Protein AF-A0AA38IJM0-F1 (afdb_monomer)

Secondary structure (DSSP, 8-state):
-HHHHH-S---B-GGGHHHHHHH------HHHHHHHHHHTTT--B----GGGHHHHHSSSSPPBP-GGG--S-EEEEEETT-SSS-HHHHHHHHHHS-TTTEEEEEEE--TT--TTHHHHBTTHIIIIIHHHHHHHHTS-------

pLDDT: mean 89.1, std 11.69, range [40.25, 97.88]

Structure (mmCIF, N/CA/C/O backbone):
data_AF-A0AA38IJM0-F1
#
_entry.id   AF-A0AA38IJM0-F1
#
loop_
_atom_site.group_PDB
_atom_site.id
_atom_site.type_symbol
_atom_site.label_atom_id
_atom_site.label_alt_id
_atom_site.label_comp_id
_atom_site.label_asym_id
_atom_site.label_entity_id
_atom_site.label_seq_id
_atom_site.pdbx_PDB_ins_code
_atom_site.Cartn_x
_atom_site.Cartn_y
_atom_site.Cartn_z
_atom_site.occupancy
_atom_site.B_iso_or_equiv
_atom_site.auth_seq_id
_atom_site.auth_comp_id
_atom_site.auth_asym_id
_atom_site.auth_atom_id
_atom_site.pdbx_PDB_model_num
ATOM 1 N N . MET A 1 1 ? 14.751 -4.304 12.301 1.00 50.38 1 MET A N 1
ATOM 2 C CA . MET A 1 1 ? 13.701 -4.455 11.268 1.00 50.38 1 MET A CA 1
ATOM 3 C C . MET A 1 1 ? 12.297 -4.389 11.863 1.00 50.38 1 MET A C 1
ATOM 5 O O . MET A 1 1 ? 11.504 -3.620 11.365 1.00 50.38 1 MET A O 1
ATOM 9 N N . ILE A 1 2 ? 11.982 -5.101 12.950 1.00 57.97 2 ILE A N 1
ATOM 10 C CA . ILE A 1 2 ? 10.617 -5.133 13.521 1.00 57.97 2 ILE A CA 1
ATOM 11 C C . ILE A 1 2 ? 10.105 -3.771 14.033 1.00 57.97 2 ILE A C 1
ATOM 13 O O . ILE A 1 2 ? 8.980 -3.403 13.713 1.00 57.97 2 ILE A O 1
ATOM 17 N N . ASN A 1 3 ? 10.935 -2.967 14.711 1.00 62.47 3 ASN A N 1
ATOM 18 C CA . ASN A 1 3 ? 10.552 -1.595 15.099 1.00 62.47 3 ASN A CA 1
ATOM 19 C C . ASN A 1 3 ? 10.224 -0.686 13.904 1.00 62.47 3 ASN A C 1
ATOM 21 O O . ASN A 1 3 ? 9.516 0.296 14.080 1.00 62.47 3 ASN A O 1
ATOM 25 N N . MET A 1 4 ? 10.711 -1.009 12.698 1.00 61.56 4 MET A N 1
ATOM 26 C CA . MET A 1 4 ? 10.361 -0.271 11.479 1.00 61.56 4 MET A CA 1
ATOM 27 C C . MET A 1 4 ? 8.873 -0.412 11.141 1.00 61.56 4 MET A C 1
ATOM 29 O O . MET A 1 4 ? 8.306 0.487 10.544 1.00 61.56 4 MET A O 1
ATOM 33 N N . PHE A 1 5 ? 8.252 -1.529 11.530 1.00 64.50 5 PHE A N 1
ATOM 34 C CA . PHE A 1 5 ? 6.855 -1.848 11.231 1.00 64.50 5 PHE A CA 1
ATOM 35 C C . PHE A 1 5 ? 5.934 -1.678 12.452 1.00 64.50 5 PHE A C 1
ATOM 37 O O . PHE A 1 5 ? 4.754 -1.388 12.307 1.00 64.50 5 PHE A O 1
ATOM 44 N N . LEU A 1 6 ? 6.445 -1.866 13.672 1.00 67.38 6 LEU A N 1
ATOM 45 C CA . LEU A 1 6 ? 5.664 -1.634 14.895 1.00 67.38 6 LEU A CA 1
ATOM 46 C C . LEU A 1 6 ? 5.652 -0.161 15.324 1.00 67.38 6 LEU A C 1
ATOM 48 O O . LEU A 1 6 ? 4.721 0.264 16.000 1.00 67.38 6 LEU A O 1
ATOM 52 N N . GLY A 1 7 ? 6.681 0.608 14.954 1.00 69.56 7 GLY A N 1
ATOM 53 C CA . GLY A 1 7 ? 6.905 1.953 15.474 1.00 69.56 7 GLY A CA 1
ATOM 54 C C . GLY A 1 7 ? 7.023 2.003 17.008 1.00 69.56 7 GLY A C 1
ATOM 55 O O . GLY A 1 7 ? 7.219 0.977 17.662 1.00 69.56 7 GLY A O 1
ATOM 56 N N . PRO A 1 8 ? 6.947 3.204 17.607 1.00 69.12 8 PRO A N 1
ATOM 57 C CA . PRO A 1 8 ? 7.110 3.401 19.050 1.00 69.12 8 PRO A CA 1
ATOM 58 C C . PRO A 1 8 ? 5.852 3.051 19.857 1.00 69.12 8 PRO A C 1
ATOM 60 O O . PRO A 1 8 ? 5.921 2.903 21.075 1.00 69.12 8 PRO A O 1
ATOM 63 N N . PHE A 1 9 ? 4.703 2.934 19.190 1.00 71.88 9 PHE A N 1
ATOM 64 C CA . PHE A 1 9 ? 3.412 2.636 19.794 1.00 71.88 9 PHE A CA 1
ATOM 65 C C . PHE A 1 9 ? 2.681 1.617 18.928 1.00 71.88 9 PHE A C 1
ATOM 67 O O . PHE A 1 9 ? 2.651 1.761 17.710 1.00 71.88 9 PHE A O 1
ATOM 74 N N . THR A 1 10 ? 2.058 0.636 19.574 1.00 77.31 10 THR A N 1
ATOM 75 C CA . THR A 1 10 ? 1.201 -0.357 18.927 1.00 77.31 10 THR A CA 1
ATOM 76 C C . THR A 1 10 ? -0.015 -0.632 19.803 1.00 77.31 10 THR A C 1
ATOM 78 O O . THR A 1 10 ? 0.015 -0.445 21.024 1.00 77.31 10 THR A O 1
ATOM 81 N N . GLN A 1 11 ? -1.100 -1.070 19.177 1.00 86.44 11 GLN A N 1
ATOM 82 C CA . GLN A 1 11 ? -2.310 -1.542 19.835 1.00 86.44 11 GLN A CA 1
ATOM 83 C C . GLN A 1 11 ? -2.354 -3.065 19.972 1.00 86.44 11 GLN A C 1
ATOM 85 O O . GLN A 1 11 ? -3.405 -3.607 20.318 1.00 86.44 11 GLN A O 1
ATOM 90 N N . ILE A 1 12 ? -1.249 -3.760 19.708 1.00 87.75 12 ILE A N 1
ATOM 91 C CA . ILE A 1 12 ? -1.145 -5.207 19.886 1.00 87.75 12 ILE A CA 1
ATOM 92 C C . ILE A 1 12 ? -1.192 -5.544 21.378 1.00 87.75 12 ILE A C 1
ATOM 94 O O . ILE A 1 12 ? -0.506 -4.941 22.204 1.00 87.75 12 ILE A O 1
ATOM 98 N N . ALA A 1 13 ? -2.026 -6.521 21.733 1.00 88.44 13 ALA A N 1
ATOM 99 C CA . ALA A 1 13 ? -2.117 -7.004 23.102 1.00 88.44 13 ALA A CA 1
ATOM 100 C C . ALA A 1 13 ? -0.800 -7.706 23.510 1.00 88.44 13 ALA A C 1
ATOM 102 O O . ALA A 1 13 ? -0.300 -8.516 22.724 1.00 88.44 13 ALA A O 1
ATOM 103 N N . PRO A 1 14 ? -0.240 -7.452 24.712 1.00 87.81 14 PRO A N 1
ATOM 104 C CA . PRO A 1 14 ? 1.015 -8.075 25.149 1.00 87.81 14 PRO A CA 1
ATOM 105 C C . PRO A 1 14 ? 1.008 -9.604 25.053 1.00 87.81 14 PRO A C 1
ATOM 107 O O . PRO A 1 14 ? 2.014 -10.217 24.709 1.00 87.81 14 PRO A O 1
ATOM 110 N N . GLU A 1 15 ? -0.150 -10.219 25.275 1.00 89.25 15 GLU A N 1
ATOM 111 C CA . GLU A 1 15 ? -0.359 -11.666 25.234 1.00 89.25 15 GLU A CA 1
ATOM 112 C C . GLU A 1 15 ? -0.270 -12.232 23.804 1.00 89.25 15 GLU A C 1
ATOM 114 O O . GLU A 1 15 ? -0.001 -13.414 23.614 1.00 89.25 15 GLU A O 1
ATOM 119 N N . THR A 1 16 ? -0.470 -11.391 22.784 1.00 87.62 16 THR A N 1
ATOM 120 C CA . THR A 1 16 ? -0.357 -11.762 21.361 1.00 87.62 16 THR A CA 1
ATOM 121 C C . THR A 1 16 ? 1.094 -11.739 20.876 1.00 87.62 16 THR A C 1
ATOM 123 O O . THR A 1 16 ? 1.425 -12.408 19.898 1.00 87.62 16 THR A O 1
ATOM 126 N N . ILE A 1 17 ? 1.982 -11.015 21.568 1.00 86.62 17 ILE A N 1
ATOM 127 C CA . ILE A 1 17 ? 3.379 -10.834 21.156 1.00 86.62 17 ILE A CA 1
ATOM 128 C C . ILE A 1 17 ? 4.118 -12.178 21.001 1.00 86.62 17 ILE A C 1
ATOM 130 O O . ILE A 1 17 ? 4.704 -12.390 19.938 1.00 86.62 17 ILE A O 1
ATOM 134 N N . PRO A 1 18 ? 4.074 -13.128 21.961 1.00 89.19 18 PRO A N 1
ATOM 135 C CA . PRO A 1 18 ? 4.782 -14.402 21.811 1.00 89.19 18 PRO A CA 1
ATOM 136 C C . PRO A 1 18 ? 4.308 -15.213 20.600 1.00 89.19 18 PRO A C 1
ATOM 138 O O . PRO A 1 18 ? 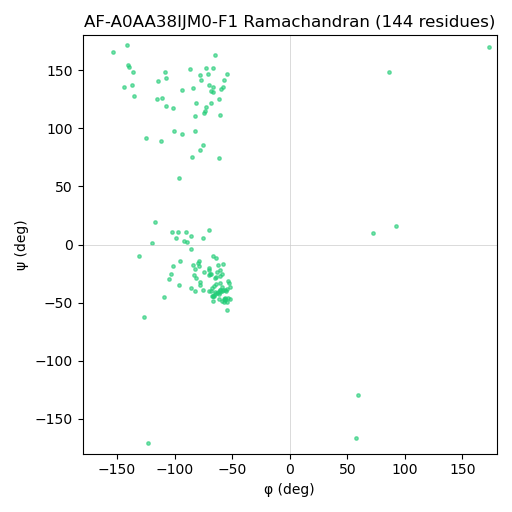5.118 -15.800 19.886 1.00 89.19 18 PRO A O 1
ATOM 141 N N . VAL A 1 19 ? 2.998 -15.207 20.333 1.00 89.69 19 VAL A N 1
ATOM 142 C CA . VAL A 1 19 ? 2.410 -15.902 19.180 1.00 89.69 19 VAL A CA 1
ATOM 143 C C . VAL A 1 19 ? 2.868 -15.254 17.876 1.00 89.69 19 VAL A C 1
ATOM 145 O O . VAL A 1 19 ? 3.280 -15.959 16.958 1.00 89.69 19 VAL A O 1
ATOM 148 N N . LEU A 1 20 ? 2.866 -13.919 17.810 1.00 85.69 20 LEU A N 1
ATOM 149 C CA . LEU A 1 20 ? 3.325 -13.163 16.646 1.00 85.69 20 LEU A CA 1
ATOM 150 C C . LEU A 1 20 ? 4.771 -13.519 16.280 1.00 85.69 20 LEU A C 1
ATOM 152 O O . LEU A 1 20 ? 5.056 -13.808 15.123 1.00 85.69 20 LEU A O 1
ATOM 156 N N . PHE A 1 21 ? 5.668 -13.553 17.268 1.00 84.12 21 PHE A N 1
ATOM 157 C CA . PHE A 1 21 ? 7.082 -13.884 17.064 1.00 84.12 21 PHE A CA 1
ATOM 158 C C . PHE A 1 21 ? 7.333 -15.352 16.720 1.00 84.12 21 PHE A C 1
ATOM 160 O O . PHE A 1 21 ? 8.319 -15.662 16.060 1.00 84.12 21 PHE A O 1
ATOM 167 N N . ASN A 1 22 ? 6.446 -16.253 17.138 1.00 89.25 22 ASN A N 1
ATOM 168 C CA . ASN A 1 22 ? 6.524 -17.654 16.740 1.00 89.25 22 ASN A CA 1
ATOM 169 C C . ASN A 1 22 ? 6.075 -17.878 15.283 1.00 89.25 22 ASN A C 1
ATOM 171 O O . ASN A 1 22 ? 6.433 -18.880 14.675 1.00 89.25 22 ASN A O 1
ATOM 175 N N . GLN A 1 23 ? 5.256 -16.978 14.730 1.00 87.44 23 GLN A N 1
ATOM 176 C CA . GLN A 1 23 ? 4.709 -17.098 13.373 1.00 87.44 23 GLN A CA 1
ATOM 177 C C . GLN A 1 23 ? 5.418 -16.194 12.354 1.00 87.44 23 GLN A C 1
ATOM 179 O O . GLN A 1 23 ? 5.403 -16.489 11.159 1.00 87.44 23 GLN A O 1
ATOM 184 N N . LEU A 1 24 ? 6.031 -15.093 12.799 1.00 84.62 24 LEU A N 1
ATOM 185 C CA . LEU A 1 24 ? 6.702 -14.124 11.940 1.00 84.62 24 LEU A CA 1
ATOM 186 C C . LEU A 1 24 ? 8.220 -14.085 12.178 1.00 84.62 24 LEU A C 1
ATOM 188 O O . LEU A 1 24 ? 8.666 -14.056 13.323 1.00 84.62 24 LEU A O 1
ATOM 192 N N . PRO A 1 25 ? 9.021 -13.957 11.105 1.00 85.56 25 PRO A N 1
ATOM 193 C CA . PRO A 1 25 ? 8.596 -13.899 9.705 1.00 85.56 25 PRO A CA 1
ATOM 194 C C . PRO A 1 25 ? 8.239 -15.288 9.148 1.00 85.56 25 PRO A C 1
ATOM 196 O O . PRO A 1 25 ? 8.933 -16.259 9.422 1.00 85.56 25 PRO A O 1
ATOM 199 N N . GLY A 1 26 ? 7.247 -15.362 8.252 1.00 87.75 26 GLY A N 1
ATOM 200 C CA . GLY A 1 26 ? 6.916 -16.585 7.496 1.00 87.75 26 GLY A CA 1
ATOM 201 C C . GLY A 1 26 ? 7.950 -16.989 6.427 1.00 87.75 26 GLY A C 1
ATOM 202 O O . GLY A 1 26 ? 7.668 -1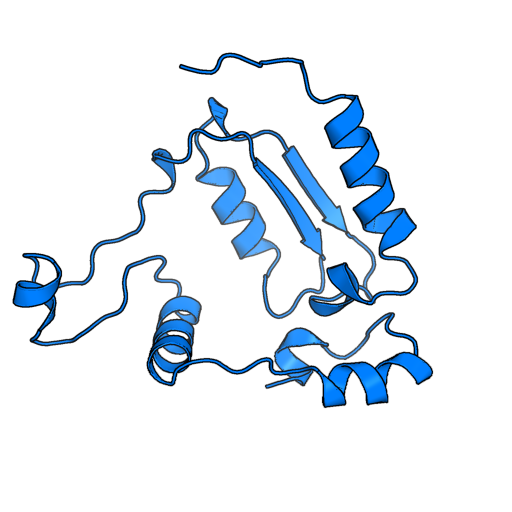7.831 5.582 1.00 87.75 26 GLY A O 1
ATOM 203 N N . GLY A 1 27 ? 9.139 -16.373 6.444 1.00 89.94 27 GLY A N 1
ATOM 204 C CA . GLY A 1 27 ? 10.199 -16.535 5.446 1.00 89.94 27 GLY A CA 1
ATOM 205 C C . GLY A 1 27 ? 10.067 -15.602 4.234 1.00 89.94 27 GLY A C 1
ATOM 206 O O . GLY A 1 27 ? 8.979 -15.214 3.821 1.00 89.94 27 GLY A O 1
ATOM 207 N N . THR A 1 28 ? 11.206 -15.213 3.656 1.00 92.94 28 THR A N 1
ATOM 208 C CA . THR A 1 28 ? 11.290 -14.496 2.372 1.00 92.94 28 THR A CA 1
ATOM 209 C C . THR A 1 28 ? 12.641 -14.774 1.706 1.00 92.94 28 THR A C 1
ATOM 211 O O . THR A 1 28 ? 13.559 -15.286 2.348 1.00 92.94 28 THR A O 1
ATOM 214 N N . SER A 1 29 ? 12.788 -14.456 0.419 1.00 95.94 29 SER A N 1
ATOM 215 C CA . SER A 1 29 ? 14.050 -14.644 -0.307 1.00 95.94 29 SER A CA 1
ATOM 216 C C . SER A 1 29 ? 14.983 -13.439 -0.161 1.00 95.94 29 SER A C 1
ATOM 218 O O . SER A 1 29 ? 14.532 -12.295 -0.084 1.00 95.94 29 SER A O 1
ATOM 220 N N . LEU A 1 30 ? 16.301 -13.674 -0.224 1.00 94.75 30 LEU A N 1
ATOM 221 C CA . LEU A 1 30 ? 17.300 -12.594 -0.244 1.00 94.75 30 LEU A CA 1
ATOM 222 C C . LEU A 1 30 ? 17.035 -11.589 -1.367 1.00 94.75 30 LEU A C 1
ATOM 224 O O . LEU A 1 30 ? 17.135 -10.389 -1.155 1.00 94.75 30 LEU A O 1
ATOM 228 N N . LYS A 1 31 ? 16.604 -12.075 -2.535 1.00 94.88 31 LYS A N 1
ATOM 229 C CA . LYS A 1 31 ? 16.228 -11.224 -3.665 1.00 94.88 31 LYS A CA 1
ATOM 230 C C . LYS A 1 31 ? 15.113 -10.233 -3.309 1.00 94.88 31 LYS A C 1
ATOM 232 O O . LYS A 1 31 ? 15.169 -9.086 -3.736 1.00 94.88 31 LYS A O 1
ATOM 237 N N . THR A 1 32 ? 14.123 -10.654 -2.521 1.00 94.75 32 THR A N 1
ATOM 238 C CA . THR A 1 32 ? 13.031 -9.774 -2.068 1.00 94.75 32 THR A CA 1
ATOM 239 C C . THR A 1 32 ? 13.543 -8.712 -1.100 1.00 94.75 32 THR A C 1
ATOM 241 O O . THR A 1 32 ? 13.156 -7.553 -1.203 1.00 94.75 32 THR A O 1
ATOM 244 N N . LEU A 1 33 ? 14.456 -9.080 -0.196 1.00 92.31 33 LEU A N 1
ATOM 245 C CA . LEU A 1 33 ? 15.084 -8.123 0.720 1.00 92.31 33 LEU A CA 1
ATOM 246 C C . LEU A 1 33 ? 15.946 -7.100 -0.032 1.00 92.31 33 LEU A C 1
ATOM 248 O O . LEU A 1 33 ? 15.868 -5.906 0.253 1.00 92.31 33 LEU A O 1
ATOM 252 N N . THR A 1 34 ? 16.719 -7.547 -1.026 1.00 93.12 34 THR A N 1
ATOM 253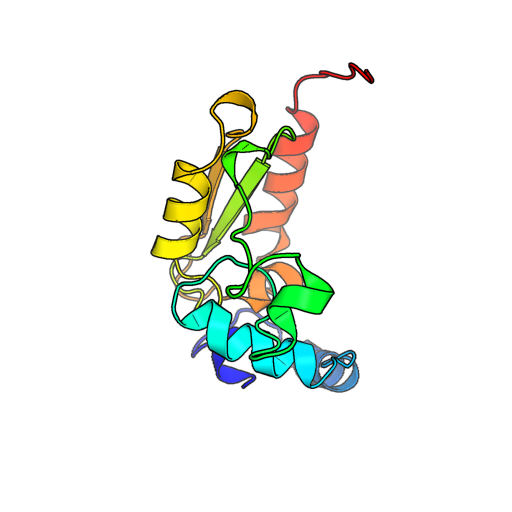 C CA . THR A 1 34 ? 17.489 -6.656 -1.903 1.00 93.12 34 THR A CA 1
ATOM 254 C C . THR A 1 34 ? 16.561 -5.721 -2.669 1.00 93.12 34 THR A C 1
ATOM 256 O O . THR A 1 34 ? 16.773 -4.512 -2.647 1.00 93.12 34 THR A O 1
ATOM 259 N N . TYR A 1 35 ? 15.490 -6.251 -3.265 1.00 94.62 35 TYR A N 1
ATOM 260 C CA . TYR A 1 35 ? 14.488 -5.448 -3.962 1.00 94.62 35 TYR A CA 1
ATOM 261 C C . TYR A 1 35 ? 13.884 -4.365 -3.063 1.00 94.62 35 TYR A C 1
ATOM 263 O O . TYR A 1 35 ? 13.794 -3.209 -3.465 1.00 94.62 35 TYR A O 1
ATOM 271 N N . LEU A 1 36 ? 13.510 -4.714 -1.828 1.00 90.69 36 LEU A N 1
ATOM 272 C CA . LEU A 1 36 ? 12.907 -3.762 -0.900 1.00 90.69 36 LEU A CA 1
ATOM 273 C C . LEU A 1 36 ? 13.836 -2.569 -0.629 1.00 90.69 36 LEU A C 1
ATOM 275 O O . LEU A 1 36 ? 13.359 -1.441 -0.566 1.00 90.69 36 LEU A O 1
ATOM 279 N N . SER A 1 37 ? 15.154 -2.795 -0.550 1.00 88.56 37 SER A N 1
ATOM 280 C CA . SER A 1 37 ? 16.148 -1.721 -0.382 1.00 88.56 37 SER A CA 1
ATOM 281 C C . SER A 1 37 ? 16.202 -0.740 -1.564 1.00 88.56 37 SER A C 1
ATOM 283 O O . SER A 1 37 ? 16.535 0.431 -1.384 1.00 88.56 37 SER A O 1
ATOM 285 N N . GLU A 1 38 ? 15.845 -1.198 -2.767 1.00 88.12 38 GLU A N 1
ATOM 286 C CA . GLU A 1 38 ? 15.722 -0.355 -3.957 1.00 88.12 38 GLU A CA 1
ATOM 287 C C . GLU A 1 38 ? 14.366 0.352 -4.001 1.00 88.12 38 GLU A C 1
ATOM 289 O O . GLU A 1 38 ? 14.297 1.530 -4.354 1.00 88.12 38 GLU A O 1
ATOM 294 N N . ALA A 1 39 ? 13.299 -0.353 -3.614 1.00 87.75 39 ALA A N 1
ATOM 295 C CA . ALA A 1 39 ? 11.935 0.163 -3.610 1.00 87.75 39 ALA A CA 1
ATOM 296 C C . ALA A 1 39 ? 11.777 1.351 -2.649 1.00 87.75 39 ALA A C 1
ATOM 298 O O . ALA A 1 39 ? 11.194 2.365 -3.029 1.00 87.75 39 ALA A O 1
ATOM 299 N N . VAL A 1 40 ? 12.385 1.294 -1.454 1.00 86.00 40 VAL A N 1
ATOM 300 C CA . VAL A 1 40 ? 12.357 2.409 -0.480 1.00 86.00 40 VAL A CA 1
ATOM 301 C C . VAL A 1 40 ? 13.059 3.680 -0.974 1.00 86.00 40 VAL A C 1
ATOM 303 O O . VAL A 1 40 ? 12.914 4.735 -0.367 1.00 86.00 40 VAL A O 1
ATOM 306 N N . ARG A 1 41 ? 13.811 3.613 -2.082 1.00 85.25 41 ARG A N 1
ATOM 307 C CA . ARG A 1 41 ? 14.415 4.786 -2.735 1.00 85.25 41 ARG A CA 1
ATOM 308 C C . ARG A 1 41 ? 13.466 5.478 -3.723 1.00 85.25 41 ARG A C 1
ATOM 310 O O . ARG A 1 41 ? 13.904 6.375 -4.434 1.00 85.25 41 ARG A O 1
ATOM 317 N N . GLY A 1 42 ? 12.198 5.063 -3.780 1.00 79.25 42 GLY A N 1
ATOM 318 C CA . GLY A 1 42 ? 11.165 5.668 -4.627 1.00 79.25 42 GLY A CA 1
ATOM 319 C C . GLY A 1 42 ? 11.007 5.022 -6.004 1.00 79.25 42 GLY A C 1
ATOM 320 O O . GLY A 1 42 ? 10.394 5.609 -6.886 1.00 79.25 42 GLY A O 1
ATOM 321 N N . ASN A 1 43 ? 11.550 3.820 -6.212 1.00 81.94 43 ASN A N 1
ATOM 322 C CA . ASN A 1 43 ? 11.484 3.139 -7.503 1.00 81.94 43 ASN A CA 1
ATOM 323 C C . ASN A 1 43 ? 10.392 2.061 -7.506 1.00 81.94 43 ASN A C 1
ATOM 325 O O . ASN A 1 43 ? 10.640 0.928 -7.088 1.00 81.94 43 ASN A O 1
ATOM 329 N N . PHE A 1 44 ? 9.203 2.370 -8.031 1.00 91.19 44 PHE A N 1
ATOM 330 C CA . PHE A 1 44 ? 8.157 1.365 -8.257 1.00 91.19 44 PHE A CA 1
ATOM 331 C C . PHE A 1 44 ? 8.359 0.647 -9.603 1.00 91.19 44 PHE A C 1
ATOM 333 O O . PHE A 1 44 ? 7.685 0.896 -10.604 1.00 91.19 44 PHE A O 1
ATOM 340 N N . ARG A 1 45 ? 9.345 -0.254 -9.639 1.00 94.56 45 ARG A N 1
ATOM 341 C CA . ARG A 1 45 ? 9.807 -0.944 -10.856 1.00 94.56 45 ARG A CA 1
ATOM 342 C C . ARG A 1 45 ? 10.159 -2.402 -10.591 1.00 94.56 45 ARG A C 1
ATOM 344 O O . ARG A 1 45 ? 10.197 -2.837 -9.448 1.00 94.56 45 ARG A O 1
ATOM 351 N N . LYS A 1 46 ? 10.421 -3.188 -11.636 1.00 95.44 46 LYS A N 1
ATOM 352 C CA . LYS A 1 46 ? 10.878 -4.580 -11.466 1.00 95.44 46 LYS A CA 1
ATOM 353 C C . LYS A 1 46 ? 12.265 -4.645 -10.803 1.00 95.44 46 LYS A C 1
ATOM 355 O O . LYS A 1 46 ? 13.002 -3.669 -10.788 1.00 95.44 46 LYS A O 1
ATOM 360 N N . PHE A 1 47 ? 12.633 -5.816 -10.284 1.00 95.75 47 PHE A N 1
ATOM 361 C CA . PHE A 1 47 ? 13.949 -6.041 -9.671 1.00 95.75 47 PHE A CA 1
ATOM 362 C C . PHE A 1 47 ? 15.098 -5.760 -10.647 1.00 95.75 47 PHE A C 1
ATOM 364 O O . PHE A 1 47 ? 15.044 -6.225 -11.791 1.00 95.75 47 PHE A O 1
ATOM 371 N N . ASP A 1 48 ? 16.138 -5.066 -10.192 1.00 94.88 48 ASP A N 1
ATOM 372 C CA . ASP A 1 48 ? 17.333 -4.804 -10.989 1.00 94.88 48 ASP A CA 1
ATOM 373 C C . ASP A 1 48 ? 18.296 -6.006 -10.944 1.00 94.88 48 ASP A C 1
ATOM 375 O O . ASP A 1 48 ? 18.897 -6.326 -9.921 1.00 94.88 48 ASP A O 1
ATOM 379 N N . TYR A 1 49 ? 18.449 -6.707 -12.069 1.00 95.62 49 TYR A N 1
ATOM 380 C CA . TYR A 1 49 ? 19.423 -7.792 -12.218 1.00 95.62 49 TYR A CA 1
ATOM 381 C C . TYR A 1 49 ? 20.787 -7.304 -12.741 1.00 95.62 49 TYR A C 1
ATOM 383 O O . TYR A 1 49 ? 21.620 -8.123 -13.153 1.00 95.62 49 TYR A O 1
ATOM 391 N N . GLY A 1 50 ? 21.016 -5.990 -12.793 1.00 94.12 50 GLY A N 1
ATOM 392 C CA . GLY A 1 50 ? 22.213 -5.387 -13.366 1.00 94.12 50 GLY A CA 1
ATOM 393 C C . GLY A 1 50 ? 22.380 -5.757 -14.840 1.00 94.12 50 GLY A C 1
ATOM 394 O O . GLY A 1 50 ? 21.443 -5.681 -15.633 1.00 94.12 50 GLY A O 1
ATOM 395 N N . GLY A 1 51 ? 23.567 -6.235 -15.223 1.00 95.44 51 GLY A N 1
ATOM 396 C CA . GLY A 1 51 ? 23.870 -6.602 -16.615 1.00 95.44 51 GLY A CA 1
ATOM 397 C C . GLY A 1 51 ? 22.945 -7.672 -17.218 1.00 95.44 51 GLY A C 1
ATOM 398 O O . GLY A 1 51 ? 22.869 -7.802 -18.437 1.00 95.44 51 GLY A O 1
ATOM 399 N N . ARG A 1 52 ? 22.197 -8.417 -16.391 1.00 96.75 52 ARG A N 1
ATOM 400 C CA . ARG A 1 52 ? 21.223 -9.410 -16.868 1.00 96.75 52 ARG A CA 1
ATOM 401 C C . ARG A 1 52 ? 19.847 -8.821 -17.186 1.00 96.75 52 ARG A C 1
ATOM 403 O O . ARG A 1 52 ? 19.008 -9.562 -17.691 1.00 96.75 52 ARG A O 1
ATOM 410 N N . ASN A 1 53 ? 19.602 -7.529 -16.956 1.00 97.88 53 ASN A N 1
ATOM 411 C CA . ASN A 1 53 ? 18.320 -6.891 -17.282 1.00 97.88 53 ASN A CA 1
ATOM 412 C C . ASN A 1 53 ? 17.940 -7.074 -18.753 1.00 97.88 53 ASN A C 1
ATOM 414 O O . ASN A 1 53 ? 16.792 -7.402 -19.041 1.00 97.88 53 ASN A O 1
ATOM 418 N N . LEU A 1 54 ? 18.909 -6.970 -19.671 1.00 97.56 54 LEU A N 1
ATOM 419 C CA . LEU A 1 54 ? 18.648 -7.145 -21.100 1.00 97.56 54 LEU A CA 1
ATOM 420 C C . LEU A 1 54 ? 18.106 -8.547 -21.405 1.00 97.56 54 LEU A C 1
ATOM 422 O O . LEU A 1 54 ? 17.150 -8.690 -22.157 1.00 97.56 54 LEU A O 1
ATOM 426 N N . PHE A 1 55 ? 18.665 -9.573 -20.763 1.00 97.69 55 PHE A N 1
ATOM 427 C CA . PHE A 1 55 ? 18.190 -10.949 -20.895 1.00 97.69 55 PHE A CA 1
ATOM 428 C C . PHE A 1 55 ? 16.823 -11.161 -20.225 1.00 97.69 55 PHE A C 1
ATOM 430 O O . PHE A 1 55 ? 15.973 -11.859 -20.766 1.00 97.69 55 PHE A O 1
ATOM 437 N N . MET A 1 56 ? 16.596 -10.560 -19.053 1.00 97.25 56 MET A N 1
ATOM 438 C CA . MET A 1 56 ? 15.367 -10.760 -18.273 1.00 97.25 56 MET A CA 1
ATOM 439 C C . MET A 1 56 ? 14.168 -9.963 -18.802 1.00 97.25 56 MET A C 1
ATOM 441 O O . MET A 1 56 ? 13.027 -10.397 -18.642 1.00 97.25 56 MET A O 1
ATOM 445 N N . TYR A 1 57 ? 14.409 -8.785 -19.379 1.00 97.25 57 TYR A N 1
ATOM 446 C CA . TYR A 1 57 ? 13.376 -7.795 -19.695 1.00 97.25 57 TYR A CA 1
ATOM 447 C C . TYR A 1 57 ? 13.445 -7.249 -21.123 1.00 97.25 57 T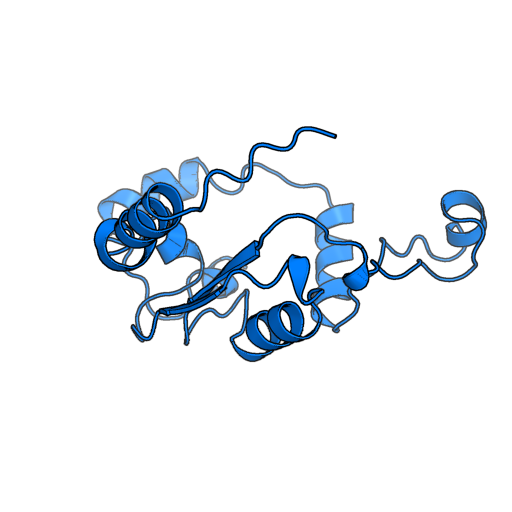YR A C 1
ATOM 449 O O . TYR A 1 57 ? 12.536 -6.524 -21.519 1.00 97.25 57 TYR A O 1
ATOM 457 N N . GLY A 1 58 ? 14.508 -7.533 -21.881 1.00 97.19 58 GLY A N 1
ATOM 458 C CA . GLY A 1 58 ? 14.747 -6.902 -23.183 1.00 97.19 58 GLY A CA 1
ATOM 459 C C . GLY A 1 58 ? 15.175 -5.432 -23.093 1.00 97.19 58 GLY A C 1
ATOM 460 O O . GLY A 1 58 ? 15.228 -4.756 -24.114 1.00 97.19 58 GLY A O 1
ATOM 461 N N . ASN A 1 59 ? 15.488 -4.929 -21.894 1.00 95.69 59 ASN A N 1
ATOM 462 C CA . ASN A 1 59 ? 15.936 -3.557 -21.652 1.00 95.69 59 ASN A CA 1
ATOM 463 C C . ASN A 1 59 ? 17.124 -3.554 -20.677 1.00 95.69 59 ASN A C 1
ATOM 465 O O . ASN A 1 59 ? 17.209 -4.417 -19.808 1.00 95.69 59 ASN A O 1
ATOM 469 N N . SER A 1 60 ? 18.047 -2.600 -20.808 1.00 96.38 60 SER A N 1
ATOM 470 C CA . SER A 1 60 ? 19.200 -2.452 -19.910 1.00 96.38 60 SER A CA 1
ATOM 471 C C . SER A 1 60 ? 18.803 -2.003 -18.500 1.00 96.38 60 SER A C 1
ATOM 473 O O . SER A 1 60 ? 19.500 -2.326 -17.537 1.00 96.38 60 SER A O 1
ATOM 475 N N . THR A 1 61 ? 17.667 -1.317 -18.359 1.00 95.00 61 THR A N 1
ATOM 476 C CA . THR A 1 61 ? 17.091 -0.914 -17.072 1.00 95.00 61 THR A CA 1
ATOM 477 C C . THR A 1 61 ? 15.830 -1.721 -16.746 1.00 95.00 61 THR A C 1
ATOM 479 O O . THR A 1 61 ? 15.100 -2.135 -17.655 1.00 95.00 61 THR A O 1
ATOM 482 N N . PRO A 1 62 ? 15.546 -1.978 -15.454 1.00 95.75 62 PRO A N 1
ATOM 483 C CA . PRO A 1 62 ? 14.318 -2.654 -15.070 1.00 95.75 62 PRO A CA 1
ATOM 484 C C . PRO A 1 62 ? 13.104 -1.760 -15.376 1.00 95.75 62 PRO A C 1
ATOM 486 O O . PRO A 1 62 ? 13.099 -0.588 -14.993 1.00 95.75 62 PRO A O 1
ATOM 489 N N . PRO A 1 63 ? 12.062 -2.285 -16.043 1.00 96.25 63 PRO A N 1
ATOM 490 C CA . PRO A 1 63 ? 10.894 -1.490 -16.400 1.00 96.25 63 PRO A CA 1
ATOM 491 C C . PRO A 1 63 ? 10.054 -1.133 -15.167 1.00 96.25 63 PRO A C 1
ATOM 493 O O . PRO A 1 63 ? 9.926 -1.934 -14.235 1.00 96.25 63 PRO A O 1
ATOM 496 N N . GLU A 1 64 ? 9.442 0.049 -15.198 1.00 95.38 64 GLU A N 1
ATOM 497 C CA . GLU A 1 64 ? 8.505 0.524 -14.177 1.00 95.38 64 GLU A CA 1
ATOM 498 C C . GLU A 1 64 ? 7.159 -0.205 -14.241 1.00 95.38 64 GLU A C 1
ATOM 500 O O . GLU A 1 64 ? 6.727 -0.686 -15.297 1.00 95.38 64 GLU A O 1
ATOM 505 N N . TYR A 1 65 ? 6.478 -0.295 -13.099 1.00 95.25 65 TYR A N 1
ATOM 506 C CA . TYR A 1 65 ? 5.105 -0.784 -13.058 1.00 95.25 65 TYR A CA 1
ATOM 507 C C . TYR A 1 65 ? 4.146 0.345 -13.431 1.00 95.25 65 TYR A C 1
ATOM 509 O O . TYR A 1 65 ? 4.086 1.380 -12.776 1.00 95.25 65 TYR A O 1
ATOM 517 N N . ASN A 1 66 ? 3.352 0.132 -14.478 1.00 94.81 66 ASN A N 1
ATOM 518 C CA . ASN A 1 66 ? 2.402 1.134 -14.942 1.00 94.81 66 ASN A CA 1
ATOM 519 C C . ASN A 1 66 ? 1.102 1.087 -14.117 1.00 94.81 66 ASN A C 1
ATOM 521 O O . ASN A 1 66 ? 0.205 0.294 -14.413 1.00 94.81 66 ASN A O 1
ATOM 525 N N . ILE A 1 67 ? 0.993 1.970 -13.120 1.00 95.12 67 ILE A N 1
ATOM 526 C CA . ILE A 1 67 ? -0.187 2.114 -12.246 1.00 95.12 67 ILE A CA 1
ATOM 527 C C . ILE A 1 67 ? -1.448 2.478 -13.043 1.00 95.12 67 ILE A C 1
ATOM 529 O O . ILE A 1 67 ? -2.548 2.070 -12.673 1.00 95.12 67 ILE A O 1
ATOM 533 N N . SER A 1 68 ? -1.311 3.143 -14.198 1.00 94.12 68 SER A N 1
ATOM 534 C CA . SER A 1 68 ? -2.459 3.483 -15.048 1.00 94.12 68 SER A CA 1
ATOM 535 C C . SER A 1 68 ? -3.157 2.262 -15.667 1.00 94.12 68 SER A C 1
ATOM 537 O O . SER A 1 68 ? -4.233 2.404 -16.239 1.00 94.12 68 SER A O 1
ATOM 539 N N . ARG A 1 69 ? -2.568 1.061 -15.566 1.00 95.88 69 ARG A N 1
ATOM 540 C CA . ARG A 1 69 ? -3.179 -0.206 -16.009 1.00 95.88 69 ARG A CA 1
ATOM 541 C C . ARG A 1 69 ? -4.010 -0.903 -14.928 1.00 95.88 69 ARG A C 1
ATOM 543 O O . ARG A 1 69 ? -4.491 -2.006 -15.163 1.00 95.88 69 ARG A O 1
ATOM 550 N N . ILE A 1 70 ? -4.146 -0.318 -13.738 1.00 95.88 70 ILE A N 1
ATOM 551 C CA . ILE A 1 70 ? -5.004 -0.877 -12.690 1.00 95.88 70 ILE A CA 1
ATOM 552 C C . ILE A 1 70 ? -6.463 -0.607 -13.064 1.00 95.88 70 ILE A C 1
ATOM 554 O O . ILE A 1 70 ? -6.905 0.538 -13.080 1.00 95.88 70 ILE A O 1
ATOM 558 N N . GLU A 1 71 ? -7.202 -1.671 -13.364 1.00 94.19 71 GLU A N 1
ATOM 559 C CA . GLU A 1 71 ? -8.612 -1.599 -13.779 1.00 94.19 71 GLU A CA 1
ATOM 560 C C . GLU A 1 71 ? -9.589 -1.943 -12.647 1.00 94.19 71 GLU A C 1
ATOM 562 O O . GLU A 1 71 ? -10.770 -1.607 -12.713 1.00 94.19 71 GLU A O 1
ATOM 567 N N . VAL A 1 72 ? -9.104 -2.608 -11.596 1.00 93.81 72 VAL A N 1
ATOM 568 C CA . VAL A 1 72 ? -9.929 -3.011 -10.454 1.00 93.81 72 VAL A CA 1
ATOM 569 C C . VAL A 1 72 ? -10.208 -1.817 -9.533 1.00 93.81 72 VAL A C 1
ATOM 571 O O . VAL A 1 72 ? -9.305 -1.012 -9.306 1.00 93.81 72 VAL A O 1
ATOM 574 N N . PRO A 1 73 ? -11.420 -1.686 -8.965 1.00 94.88 73 PRO A N 1
ATOM 575 C CA . PRO A 1 73 ? -11.704 -0.672 -7.953 1.00 94.88 73 PRO A CA 1
ATOM 576 C C . PRO A 1 73 ? -10.835 -0.868 -6.704 1.00 94.88 73 PRO A C 1
ATOM 578 O O . PRO A 1 73 ? -10.828 -1.940 -6.101 1.00 94.88 73 PRO A O 1
ATOM 581 N N . VAL A 1 74 ? -10.105 0.175 -6.313 1.00 96.50 74 VAL A N 1
ATOM 582 C CA . VAL A 1 74 ? -9.165 0.180 -5.189 1.00 96.50 74 VAL A CA 1
ATOM 583 C C . VAL A 1 74 ? -9.649 1.143 -4.113 1.00 96.50 74 VAL A C 1
ATOM 585 O O . VAL A 1 74 ? -9.846 2.337 -4.363 1.00 96.50 74 VAL A O 1
ATOM 588 N N . PHE A 1 75 ? -9.785 0.620 -2.896 1.00 97.19 75 PHE A N 1
ATOM 589 C CA . PHE A 1 75 ? -9.955 1.411 -1.685 1.00 97.19 75 PHE A CA 1
ATOM 590 C C . PHE A 1 75 ? -8.696 1.292 -0.821 1.00 97.19 75 PHE A C 1
ATOM 592 O O . PHE A 1 75 ? -8.275 0.181 -0.503 1.00 97.19 75 PHE A O 1
ATOM 599 N N . ILE A 1 76 ? -8.089 2.417 -0.442 1.00 97.56 76 ILE A N 1
ATOM 600 C CA . ILE A 1 76 ? -6.838 2.430 0.330 1.00 97.56 76 ILE A CA 1
ATOM 601 C C . ILE A 1 76 ? -7.119 2.854 1.768 1.00 97.56 76 ILE A C 1
ATOM 603 O O . ILE A 1 76 ? -7.542 3.980 2.016 1.00 97.56 76 ILE A O 1
ATOM 607 N N . PHE A 1 77 ? -6.821 1.980 2.725 1.00 97.38 77 PHE A N 1
ATOM 608 C CA . PHE A 1 77 ? -6.668 2.374 4.122 1.00 97.38 77 PHE A CA 1
ATOM 609 C C . PHE A 1 77 ? -5.194 2.662 4.406 1.00 97.38 77 PHE A C 1
ATOM 611 O O . PHE A 1 77 ? -4.333 1.867 4.041 1.00 97.38 77 PHE A O 1
ATOM 618 N N . TYR A 1 78 ? -4.902 3.779 5.069 1.00 96.56 78 TYR A N 1
ATOM 619 C CA . TYR A 1 78 ? -3.555 4.099 5.548 1.00 96.56 78 TYR A CA 1
ATOM 620 C C . TYR A 1 78 ? -3.625 4.723 6.941 1.00 96.56 78 TYR A C 1
ATOM 622 O O . TYR A 1 78 ? -4.629 5.342 7.291 1.00 96.56 78 TYR A O 1
ATOM 630 N N . ALA A 1 79 ? -2.580 4.572 7.753 1.00 94.25 79 ALA A N 1
ATOM 631 C CA . ALA A 1 79 ? -2.527 5.169 9.084 1.00 94.25 79 ALA A CA 1
ATOM 632 C C . ALA A 1 79 ? -1.555 6.348 9.113 1.00 94.25 79 ALA A C 1
ATOM 634 O O . ALA A 1 79 ? -0.506 6.323 8.472 1.00 94.25 79 ALA A O 1
ATOM 635 N N . SER A 1 80 ? -1.892 7.393 9.872 1.00 91.56 80 SER A N 1
ATOM 636 C CA . SER A 1 80 ? -1.083 8.620 9.908 1.00 91.56 80 SER A CA 1
ATOM 637 C C . SER A 1 80 ? 0.332 8.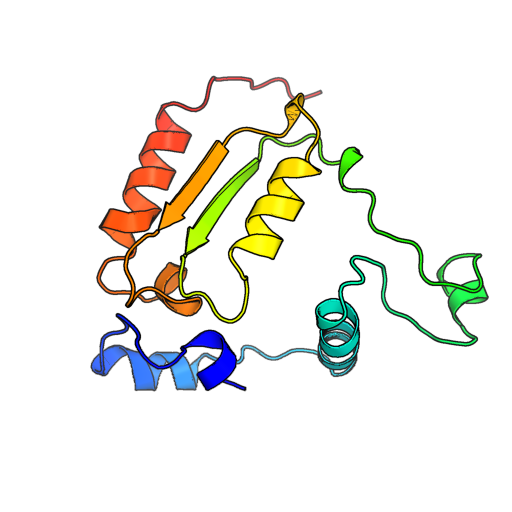398 10.453 1.00 91.56 80 SER A C 1
ATOM 639 O O . SER A 1 80 ? 1.217 9.200 10.171 1.00 91.56 80 SER A O 1
ATOM 641 N N . HIS A 1 81 ? 0.529 7.347 11.254 1.00 88.00 81 HIS A N 1
ATOM 642 C CA . HIS A 1 81 ? 1.785 7.035 11.947 1.00 88.00 81 HIS A CA 1
ATOM 643 C C . HIS A 1 81 ? 2.386 5.700 11.496 1.00 88.00 81 HIS A C 1
ATOM 645 O O . HIS A 1 81 ? 3.221 5.140 12.203 1.00 88.00 81 HIS A O 1
ATOM 651 N N . ASP A 1 82 ?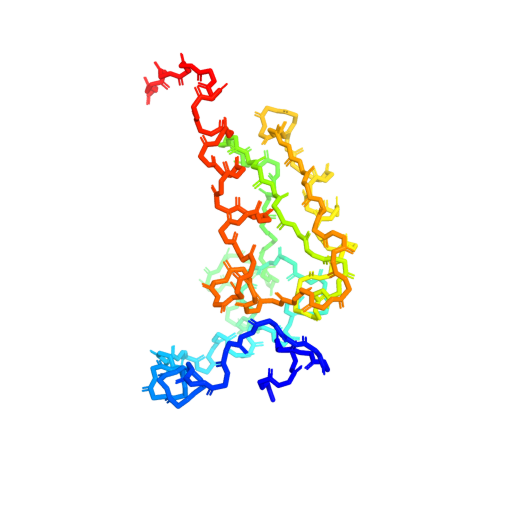 1.987 5.199 10.324 1.00 90.81 82 ASP A N 1
ATOM 652 C CA . ASP A 1 82 ? 2.597 4.014 9.728 1.00 90.81 82 ASP A CA 1
ATOM 653 C C . ASP A 1 82 ? 3.997 4.342 9.188 1.00 90.81 82 ASP A C 1
ATOM 655 O O . ASP A 1 82 ? 4.170 5.210 8.330 1.00 90.81 82 ASP A O 1
ATOM 659 N N . TRP A 1 83 ? 5.010 3.671 9.738 1.00 86.62 83 TRP A N 1
ATOM 660 C CA . TRP A 1 83 ? 6.418 3.882 9.381 1.00 86.62 83 TRP A CA 1
ATOM 661 C C . TRP A 1 83 ? 6.856 3.089 8.147 1.00 86.62 83 TRP A C 1
ATOM 663 O O . TRP A 1 83 ? 7.888 3.404 7.557 1.00 86.62 83 TRP A O 1
ATOM 673 N N . ALA A 1 84 ? 6.091 2.071 7.758 1.00 87.88 84 ALA A N 1
ATOM 674 C CA . ALA A 1 84 ? 6.388 1.225 6.612 1.00 87.88 84 ALA A CA 1
ATOM 675 C C . ALA A 1 84 ? 5.645 1.674 5.351 1.00 87.88 84 ALA A C 1
ATOM 677 O O . ALA A 1 84 ? 6.196 1.582 4.256 1.00 87.88 84 ALA A O 1
ATOM 678 N N . THR A 1 85 ? 4.423 2.189 5.498 1.00 88.81 85 THR A N 1
ATOM 679 C CA . THR A 1 85 ? 3.645 2.784 4.404 1.00 88.81 85 THR A CA 1
ATOM 680 C C . THR A 1 85 ? 3.224 4.196 4.774 1.00 88.81 85 THR A C 1
ATOM 682 O O . THR A 1 85 ? 2.182 4.412 5.394 1.00 88.81 85 THR A O 1
ATOM 685 N N . SER A 1 86 ? 4.055 5.169 4.400 1.00 90.25 86 SER A N 1
ATOM 686 C CA . SER A 1 86 ? 3.853 6.557 4.795 1.00 90.25 86 SER A CA 1
ATOM 687 C C . SER A 1 86 ? 2.588 7.157 4.164 1.00 90.25 86 SER A C 1
ATOM 689 O O . SER A 1 86 ? 2.168 6.786 3.064 1.00 90.25 86 SER A O 1
ATOM 691 N N . LYS A 1 87 ? 1.987 8.145 4.841 1.00 93.06 87 LYS A N 1
ATOM 692 C CA . LYS A 1 87 ? 0.862 8.921 4.292 1.00 93.06 87 LYS A CA 1
ATOM 693 C C . LYS A 1 87 ? 1.167 9.503 2.898 1.00 93.06 87 LYS A C 1
ATOM 695 O O . LYS A 1 87 ? 0.310 9.358 2.025 1.00 93.06 87 LYS A O 1
ATOM 700 N N . PRO A 1 88 ? 2.334 10.136 2.648 1.00 93.94 88 PRO A N 1
ATOM 701 C CA . PRO A 1 88 ? 2.701 10.584 1.306 1.00 93.94 88 PRO A CA 1
ATOM 702 C C . PRO A 1 88 ? 2.641 9.475 0.252 1.00 93.94 88 PRO A C 1
ATOM 704 O O . PRO A 1 88 ? 2.037 9.690 -0.795 1.00 93.94 88 PRO A O 1
ATOM 707 N N . ASP A 1 89 ? 3.183 8.289 0.539 1.00 92.94 89 ASP A N 1
ATOM 708 C CA . ASP A 1 89 ? 3.206 7.178 -0.421 1.00 92.94 89 ASP A CA 1
ATOM 709 C C . ASP A 1 89 ? 1.795 6.671 -0.734 1.00 92.94 89 ASP A C 1
ATOM 711 O O . ASP A 1 89 ? 1.435 6.511 -1.901 1.00 92.94 89 ASP A O 1
ATOM 715 N N . ALA A 1 90 ? 0.953 6.500 0.291 1.00 95.38 90 ALA A N 1
ATOM 716 C CA . ALA A 1 90 ? -0.442 6.095 0.113 1.00 95.38 90 ALA A CA 1
ATOM 717 C C . ALA A 1 90 ? -1.240 7.123 -0.709 1.00 95.38 90 ALA A C 1
ATOM 719 O O . ALA A 1 90 ? -2.009 6.763 -1.604 1.00 95.38 90 ALA A O 1
ATOM 720 N N . MET A 1 91 ? -1.036 8.417 -0.438 1.00 95.62 91 MET A N 1
ATOM 721 C CA . MET A 1 91 ? -1.676 9.495 -1.191 1.00 95.62 91 MET A CA 1
ATOM 722 C C . MET A 1 91 ? -1.168 9.578 -2.634 1.00 95.62 91 MET A C 1
ATOM 724 O O . MET A 1 91 ? -1.963 9.862 -3.529 1.00 95.62 91 MET A O 1
ATOM 728 N N . ASN A 1 92 ? 0.124 9.349 -2.873 1.00 94.75 92 ASN A N 1
ATOM 729 C CA . ASN A 1 92 ? 0.706 9.345 -4.215 1.00 94.75 92 ASN A CA 1
ATOM 730 C C . ASN A 1 92 ? 0.158 8.179 -5.039 1.00 94.75 92 ASN A C 1
ATOM 732 O O . ASN A 1 92 ? -0.381 8.418 -6.119 1.00 94.75 92 ASN A O 1
ATOM 736 N N . LEU A 1 93 ? 0.149 6.964 -4.478 1.00 95.38 93 LEU A N 1
ATOM 737 C CA . LEU A 1 93 ? -0.475 5.804 -5.115 1.00 95.38 93 LEU A CA 1
ATOM 738 C C . LEU A 1 93 ? -1.934 6.098 -5.476 1.00 95.38 93 LEU A C 1
ATOM 740 O O . LEU A 1 93 ? -2.340 5.904 -6.620 1.00 95.38 93 LEU A O 1
ATOM 744 N N . TYR A 1 94 ? -2.717 6.632 -4.533 1.00 97.12 94 TYR A N 1
ATOM 745 C CA . TYR A 1 94 ? -4.113 6.961 -4.805 1.00 97.12 94 TYR A CA 1
ATOM 746 C C . TYR A 1 94 ? -4.268 7.993 -5.920 1.00 97.12 94 TYR A C 1
ATOM 748 O O . TYR A 1 94 ? -5.168 7.861 -6.741 1.00 97.12 94 TYR A O 1
ATOM 756 N N . LYS A 1 95 ? -3.406 9.015 -5.985 1.00 96.06 95 LYS A N 1
ATOM 757 C CA . LYS A 1 95 ? -3.436 10.028 -7.053 1.00 96.06 95 LYS A CA 1
ATOM 758 C C . LYS A 1 95 ? -3.102 9.443 -8.422 1.00 96.06 95 LYS A C 1
ATOM 760 O O . LYS A 1 95 ? -3.711 9.874 -9.400 1.00 96.06 95 LYS A O 1
ATOM 765 N N . GLU A 1 96 ? -2.193 8.479 -8.488 1.00 95.75 96 GLU A N 1
ATOM 766 C CA . GLU A 1 96 ? -1.742 7.852 -9.736 1.00 95.75 96 GLU A CA 1
ATOM 767 C C . GLU A 1 96 ? -2.723 6.809 -10.284 1.00 95.75 96 GLU A C 1
ATOM 769 O O . GLU A 1 96 ? -2.686 6.501 -11.476 1.00 95.75 96 GLU A O 1
ATOM 774 N N . LEU A 1 97 ? -3.644 6.306 -9.455 1.00 97.62 97 LEU A N 1
ATOM 775 C CA . LEU A 1 97 ? -4.687 5.391 -9.913 1.00 97.62 97 LEU A CA 1
ATOM 776 C C . LEU A 1 97 ? -5.541 6.008 -11.041 1.00 97.62 97 LEU A C 1
ATOM 778 O O . LEU A 1 97 ? -5.921 7.189 -10.972 1.00 97.62 97 LEU A O 1
ATOM 782 N N . PRO A 1 98 ? -5.938 5.208 -12.045 1.00 97.19 98 PRO A N 1
ATOM 783 C CA . PRO A 1 98 ? -6.946 5.606 -13.018 1.00 97.19 98 PRO A CA 1
ATOM 784 C C . PRO A 1 98 ? -8.246 6.059 -12.346 1.00 97.19 98 PRO A C 1
ATOM 786 O O . PRO A 1 98 ? -8.643 5.473 -11.337 1.00 97.19 98 PRO A O 1
ATOM 789 N N . PRO A 1 99 ? -8.978 7.036 -12.917 1.00 95.62 99 PRO A N 1
ATOM 790 C CA . PRO A 1 99 ? -10.279 7.449 -12.390 1.00 95.62 99 PRO A CA 1
ATOM 791 C C . PRO A 1 99 ? -11.256 6.285 -12.174 1.00 95.62 99 PRO A C 1
ATOM 793 O O . PRO A 1 99 ? -11.977 6.279 -11.185 1.00 95.62 99 PRO A O 1
ATOM 796 N N . ALA A 1 100 ? -11.236 5.275 -13.051 1.00 93.12 100 ALA A N 1
ATOM 797 C CA . ALA A 1 100 ? -12.084 4.087 -12.935 1.00 93.12 100 ALA A CA 1
ATOM 798 C C . ALA A 1 100 ? -11.724 3.173 -11.745 1.00 93.12 100 ALA A C 1
ATOM 800 O O . ALA A 1 100 ? -12.590 2.459 -11.248 1.00 93.12 100 ALA A O 1
ATOM 801 N N . ALA A 1 10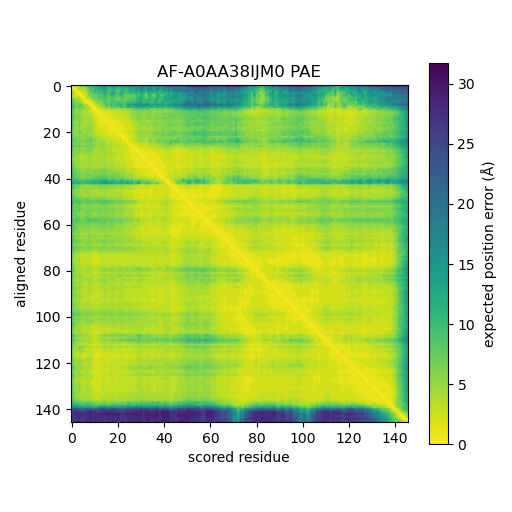1 ? -10.472 3.214 -11.281 1.00 95.75 101 ALA A N 1
ATOM 802 C CA . ALA A 1 101 ? -9.973 2.411 -10.166 1.00 95.75 101 ALA A CA 1
ATOM 803 C C . ALA A 1 101 ? -10.018 3.151 -8.817 1.00 95.75 101 ALA A C 1
ATOM 805 O O . ALA A 1 101 ? -9.889 2.523 -7.772 1.00 95.75 101 ALA A O 1
ATOM 806 N N . LYS A 1 102 ? -10.204 4.477 -8.799 1.00 95.50 102 LYS A N 1
ATOM 807 C CA . LYS A 1 102 ? -10.257 5.287 -7.569 1.00 95.50 102 LYS A CA 1
ATOM 808 C C . LYS A 1 102 ? -11.588 5.103 -6.833 1.00 95.50 102 LYS A C 1
ATOM 810 O O . LYS A 1 102 ? -12.509 5.894 -7.017 1.00 95.50 102 LYS A O 1
ATOM 815 N N . PHE A 1 103 ? -11.690 4.070 -5.996 1.00 95.06 103 PHE A N 1
ATOM 816 C CA . PHE A 1 103 ? -12.913 3.798 -5.234 1.00 95.06 103 PHE A CA 1
ATOM 817 C C . PHE A 1 103 ? -12.972 4.574 -3.915 1.00 95.06 103 PHE A C 1
ATOM 819 O O . PHE A 1 103 ? -14.028 5.067 -3.527 1.00 95.06 103 PHE A O 1
ATOM 826 N N . GLY A 1 104 ? -11.836 4.729 -3.238 1.00 96.00 104 GLY A N 1
ATOM 827 C CA . GLY A 1 104 ? -11.751 5.594 -2.070 1.00 96.00 104 GLY A CA 1
ATOM 828 C C . GLY A 1 104 ? -10.418 5.510 -1.347 1.00 96.00 104 GLY A C 1
ATOM 829 O O . GLY A 1 104 ? -9.571 4.662 -1.626 1.00 96.00 104 GLY A O 1
ATOM 830 N N . ILE A 1 105 ? -10.229 6.423 -0.406 1.00 97.50 105 ILE A N 1
ATOM 831 C CA . ILE A 1 105 ? -9.062 6.446 0.463 1.00 97.50 105 ILE A CA 1
ATOM 832 C C . ILE A 1 105 ? -9.490 6.903 1.853 1.00 97.50 105 ILE A C 1
ATOM 834 O O . ILE A 1 105 ? -10.260 7.855 1.991 1.00 97.50 105 ILE A O 1
ATOM 838 N N . GLN A 1 106 ? -8.998 6.225 2.885 1.00 97.00 106 GLN A N 1
ATOM 839 C CA . GLN A 1 106 ? -9.325 6.528 4.267 1.00 97.00 106 GLN A CA 1
ATOM 840 C C . GLN A 1 106 ? -8.092 6.517 5.165 1.00 97.00 106 GLN A C 1
ATOM 842 O O . GLN A 1 106 ? -7.360 5.533 5.255 1.00 97.00 106 GLN A O 1
ATOM 847 N N . GLU A 1 107 ? -7.936 7.614 5.899 1.00 96.94 107 GLU A N 1
ATOM 848 C CA . GLU A 1 107 ? -6.935 7.751 6.947 1.00 96.94 107 GLU A CA 1
ATOM 849 C C . GLU A 1 107 ? -7.436 7.169 8.274 1.00 96.94 107 GLU A C 1
ATOM 851 O O . GLU A 1 107 ? -8.547 7.457 8.730 1.00 96.94 107 GLU A O 1
ATOM 856 N N . ILE A 1 108 ? -6.581 6.395 8.933 1.00 95.69 108 ILE A N 1
ATOM 857 C CA . ILE A 1 108 ? -6.707 6.018 10.336 1.00 95.69 108 ILE A CA 1
ATOM 858 C C . ILE A 1 108 ? -5.900 7.028 11.155 1.00 95.69 108 ILE A C 1
ATOM 860 O O . ILE A 1 108 ? -4.692 6.887 11.334 1.00 95.69 108 ILE A O 1
ATOM 864 N N . SER A 1 109 ? -6.580 8.062 11.657 1.00 92.81 109 SER A N 1
ATOM 865 C CA . SER A 1 109 ? -5.956 9.187 12.379 1.00 92.81 109 SER A CA 1
ATOM 866 C C . SER A 1 109 ? -5.508 8.868 13.812 1.00 92.81 109 SER A C 1
ATOM 868 O O . SER A 1 109 ? -5.095 9.759 14.551 1.00 92.81 109 SER A O 1
ATOM 870 N N . ASN A 1 110 ? -5.606 7.610 14.245 1.00 89.38 110 ASN A N 1
ATOM 871 C CA . ASN A 1 110 ? -5.178 7.207 15.579 1.00 89.38 110 ASN A CA 1
ATOM 872 C C . ASN A 1 110 ? -3.643 7.188 15.650 1.00 89.38 110 ASN A C 1
ATOM 874 O O . ASN A 1 110 ? -3.001 6.369 15.001 1.00 89.38 110 ASN A O 1
ATOM 878 N N . LEU A 1 111 ? -3.060 8.064 16.476 1.00 86.06 111 LEU A N 1
ATOM 879 C CA . LEU A 1 111 ? -1.603 8.234 16.600 1.00 86.06 111 LEU A CA 1
ATOM 880 C C . LEU A 1 111 ? -0.868 6.978 17.102 1.00 86.06 111 LEU A C 1
ATOM 882 O O . LEU A 1 111 ? 0.349 6.885 16.983 1.00 86.06 111 LEU A O 1
ATOM 886 N N . ARG A 1 112 ? -1.596 6.025 17.696 1.00 87.62 112 ARG A N 1
ATOM 887 C CA . ARG A 1 112 ? -1.055 4.753 18.195 1.00 87.62 112 ARG A CA 1
ATOM 888 C C . ARG A 1 112 ? -1.275 3.588 17.232 1.00 87.62 112 ARG A C 1
ATOM 890 O O . ARG A 1 112 ? -1.037 2.458 17.633 1.00 87.62 112 ARG A O 1
ATOM 897 N N . PHE A 1 113 ? -1.802 3.847 16.036 1.00 90.50 113 PHE A N 1
ATOM 898 C CA . PHE A 1 113 ? -2.081 2.833 15.028 1.00 90.50 113 PHE A CA 1
ATOM 899 C C . PHE A 1 113 ? -0.981 2.848 13.961 1.00 90.50 113 PHE A C 1
ATOM 901 O O . PHE A 1 113 ? -0.780 3.858 13.282 1.00 90.50 113 PHE A O 1
ATOM 908 N N . ASN A 1 114 ? -0.268 1.732 13.843 1.00 90.94 114 ASN A N 1
ATOM 909 C CA . ASN A 1 114 ? 0.877 1.526 12.963 1.00 90.94 114 ASN A CA 1
ATOM 910 C C . ASN A 1 114 ? 0.651 0.338 12.007 1.00 90.94 114 ASN A C 1
ATOM 912 O O . ASN A 1 114 ? -0.444 -0.221 11.935 1.00 90.94 114 ASN A O 1
ATOM 916 N N . HIS A 1 115 ? 1.696 -0.073 11.288 1.00 92.44 115 HIS A N 1
ATOM 917 C CA . HIS A 1 115 ? 1.617 -1.053 10.205 1.00 92.44 115 HIS A CA 1
ATOM 918 C C . HIS A 1 115 ? 0.997 -2.393 10.617 1.00 92.44 115 HIS A C 1
ATOM 920 O O . HIS A 1 115 ? 0.104 -2.917 9.955 1.00 92.44 115 HIS A O 1
ATOM 926 N N . PHE A 1 116 ? 1.429 -2.958 11.746 1.00 90.38 116 PHE A N 1
ATOM 927 C CA . PHE A 1 116 ? 0.884 -4.236 12.214 1.00 90.38 116 PHE A CA 1
ATOM 928 C C . PHE A 1 116 ? -0.482 -4.112 12.895 1.00 90.38 116 PHE A C 1
ATOM 930 O O . PHE A 1 116 ? -1.169 -5.124 13.056 1.00 90.38 116 PHE A O 1
ATOM 937 N N . ASP A 1 117 ? -0.915 -2.904 13.263 1.00 92.25 117 ASP A N 1
ATOM 938 C CA . ASP A 1 117 ? -2.217 -2.715 13.901 1.00 92.25 117 ASP A CA 1
ATOM 939 C C . ASP A 1 117 ? -3.372 -2.955 12.925 1.00 92.25 117 ASP A C 1
ATOM 941 O O . ASP A 1 117 ? -4.462 -3.308 13.368 1.00 92.25 117 ASP A O 1
ATOM 945 N N . PHE A 1 118 ? -3.124 -2.881 11.610 1.00 94.12 118 PHE A N 1
ATOM 946 C CA . PHE A 1 118 ? -4.071 -3.321 10.581 1.00 94.12 118 PHE A CA 1
ATOM 947 C C . PHE A 1 118 ? -4.455 -4.796 10.692 1.00 94.12 118 PHE A C 1
ATOM 949 O O . PHE A 1 118 ? -5.530 -5.151 10.224 1.00 94.12 118 PHE A O 1
ATOM 956 N N . LEU A 1 119 ? -3.601 -5.635 11.287 1.00 91.50 119 LEU A N 1
ATOM 957 C CA . LEU A 1 119 ? -3.831 -7.073 11.445 1.00 91.50 119 LEU A CA 1
ATOM 958 C C . LEU A 1 119 ? -4.112 -7.453 12.904 1.00 91.50 119 LEU A C 1
ATOM 960 O O . LEU A 1 119 ? -5.031 -8.220 13.189 1.00 91.50 119 LEU A O 1
ATOM 964 N N . PHE A 1 120 ? -3.321 -6.909 13.831 1.00 90.31 120 PHE A N 1
ATOM 965 C CA . PHE A 1 120 ? -3.243 -7.374 15.220 1.00 90.31 120 PHE A CA 1
ATOM 966 C C . PHE A 1 120 ? -3.640 -6.308 16.252 1.00 90.31 120 PHE A C 1
ATOM 968 O O . PHE A 1 120 ? -3.584 -6.560 17.458 1.00 90.31 120 PHE A O 1
ATOM 975 N N . GLY A 1 121 ? -4.028 -5.110 15.809 1.00 91.88 121 GLY A N 1
ATOM 976 C CA . GLY A 1 121 ? -4.399 -4.021 16.703 1.00 91.88 121 GLY A CA 1
ATOM 977 C C . GLY A 1 121 ? -5.729 -4.296 17.406 1.00 91.88 121 GLY A C 1
ATOM 978 O O . GLY A 1 121 ? -6.711 -4.689 16.775 1.00 91.88 121 GLY A O 1
ATOM 979 N N . ARG A 1 122 ? -5.814 -4.013 18.712 1.00 92.50 122 ARG A N 1
ATOM 980 C CA . ARG A 1 122 ? -7.058 -4.157 19.500 1.00 92.50 122 ARG A CA 1
ATOM 981 C C . ARG A 1 122 ? -8.251 -3.413 18.895 1.00 92.50 122 ARG A C 1
ATOM 983 O O . ARG A 1 122 ? -9.385 -3.859 19.046 1.00 92.50 122 ARG A O 1
ATOM 990 N N . ASN A 1 123 ? -8.019 -2.288 18.215 1.00 92.56 123 ASN A N 1
ATOM 991 C CA . ASN A 1 123 ? -9.078 -1.522 17.557 1.00 92.56 123 ASN A CA 1
ATOM 992 C C . ASN A 1 123 ? -9.149 -1.737 16.034 1.00 92.56 123 ASN A C 1
ATOM 994 O O . ASN A 1 123 ? -9.899 -1.024 15.373 1.00 92.56 123 ASN A O 1
ATOM 998 N N . ALA A 1 124 ? -8.440 -2.721 15.464 1.00 94.69 124 ALA A N 1
ATOM 999 C CA . ALA A 1 124 ? -8.490 -3.020 14.027 1.00 94.69 124 ALA A CA 1
ATOM 1000 C C . ALA A 1 124 ? -9.920 -3.309 13.550 1.00 94.69 124 ALA A C 1
ATOM 1002 O O . ALA A 1 124 ? -10.340 -2.812 12.506 1.00 94.69 124 ALA A O 1
ATOM 1003 N N . LYS A 1 125 ? -10.707 -4.026 14.368 1.00 95.44 125 LYS A N 1
ATOM 1004 C CA . LYS A 1 125 ? -12.114 -4.316 14.072 1.00 95.44 125 LYS A CA 1
ATOM 1005 C C . LYS A 1 125 ? -12.910 -3.042 13.794 1.00 95.44 125 LYS A C 1
ATOM 1007 O O . LYS A 1 125 ? -13.492 -2.910 12.727 1.00 95.44 125 LYS A O 1
ATOM 1012 N N . THR A 1 126 ? -12.911 -2.099 14.729 1.00 95.38 126 THR A N 1
ATOM 1013 C CA . THR A 1 126 ? -13.742 -0.892 14.627 1.00 95.38 126 THR A CA 1
ATOM 1014 C C . THR A 1 126 ? -13.155 0.145 13.673 1.00 95.38 126 THR A C 1
ATOM 1016 O O . THR A 1 126 ? -13.890 0.853 12.986 1.00 95.38 126 THR A O 1
ATOM 1019 N N . LEU A 1 127 ? -11.825 0.263 13.617 1.00 95.31 127 LEU A N 1
ATOM 1020 C CA . LEU A 1 127 ? -11.156 1.279 12.807 1.00 95.31 127 LEU A CA 1
ATOM 1021 C C . LEU A 1 127 ? -11.035 0.888 11.333 1.00 95.31 127 LEU A C 1
ATOM 1023 O O . LEU A 1 127 ? -11.029 1.794 10.496 1.00 95.31 127 LEU A O 1
ATOM 1027 N N . VAL A 1 128 ? -10.958 -0.412 11.032 1.00 96.62 128 VAL A N 1
ATOM 1028 C CA . VAL A 1 128 ? -10.675 -0.951 9.694 1.00 96.62 128 VAL A CA 1
ATOM 1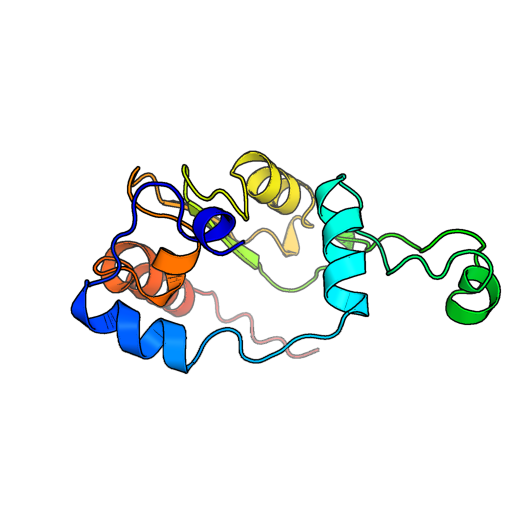029 C C . VAL A 1 128 ? -11.739 -1.966 9.267 1.00 96.62 128 VAL A C 1
ATOM 1031 O O . VAL A 1 128 ? -12.438 -1.718 8.290 1.00 96.62 128 VAL A O 1
ATOM 1034 N N . TYR A 1 129 ? -11.907 -3.085 9.979 1.00 97.44 129 TYR A N 1
ATOM 1035 C CA . TYR A 1 129 ? -12.682 -4.226 9.462 1.00 97.44 129 TYR A CA 1
ATOM 1036 C C . TYR A 1 129 ? -14.175 -3.929 9.295 1.00 97.44 129 TYR A C 1
ATOM 1038 O O . TYR A 1 129 ? -14.738 -4.221 8.246 1.00 97.44 129 TYR A O 1
ATOM 1046 N N . ASP A 1 130 ? -14.802 -3.285 10.280 1.00 97.44 130 ASP A N 1
ATOM 1047 C CA . ASP A 1 130 ? -16.215 -2.899 10.213 1.00 97.44 130 ASP A CA 1
ATOM 1048 C C . ASP A 1 130 ? -16.464 -1.942 9.035 1.00 97.44 130 ASP A C 1
ATOM 1050 O O . ASP A 1 130 ? -17.503 -2.009 8.383 1.00 97.44 130 ASP A O 1
ATOM 1054 N N . LYS A 1 131 ? -15.480 -1.097 8.700 1.00 96.31 131 LYS A N 1
ATOM 1055 C CA . LYS A 1 131 ? -15.552 -0.200 7.541 1.00 96.31 131 LYS A CA 1
ATOM 1056 C C . LYS A 1 131 ? -15.337 -0.937 6.229 1.00 96.31 131 LYS A C 1
ATOM 1058 O O . LYS A 1 131 ? -16.031 -0.634 5.270 1.00 96.31 131 LYS A O 1
ATOM 1063 N N . ILE A 1 132 ? -14.417 -1.903 6.176 1.00 96.38 132 ILE A N 1
ATOM 1064 C CA . ILE A 1 132 ? -14.254 -2.777 5.004 1.00 96.38 132 ILE A CA 1
ATOM 1065 C C . ILE A 1 132 ? -15.582 -3.470 4.697 1.00 96.38 132 ILE A C 1
ATOM 1067 O O . ILE A 1 132 ? -16.031 -3.417 3.558 1.00 96.38 132 ILE A O 1
ATOM 1071 N N . ILE A 1 133 ? -16.238 -4.044 5.710 1.00 96.81 133 ILE A N 1
ATOM 1072 C CA . ILE A 1 133 ? -17.544 -4.696 5.549 1.00 96.81 133 ILE A CA 1
ATOM 1073 C C . ILE A 1 133 ? -18.575 -3.696 5.015 1.00 96.81 133 ILE A C 1
ATOM 1075 O O . ILE A 1 133 ? -19.199 -3.964 3.998 1.00 96.81 133 ILE A O 1
ATOM 1079 N N . GLN A 1 134 ? -18.679 -2.500 5.603 1.00 94.94 134 GLN A N 1
ATOM 1080 C CA . GLN A 1 134 ? -19.585 -1.456 5.102 1.00 94.94 134 GLN A CA 1
ATOM 1081 C C . GLN A 1 134 ? -19.293 -1.052 3.650 1.00 94.94 134 GLN A C 1
ATOM 1083 O O . GLN A 1 134 ? -20.218 -0.823 2.875 1.00 94.94 134 GLN A O 1
ATOM 1088 N N . ILE A 1 135 ? -18.021 -0.940 3.267 1.00 94.19 135 ILE A N 1
ATOM 1089 C CA . ILE A 1 135 ? -17.608 -0.614 1.897 1.00 94.19 135 ILE A CA 1
ATOM 1090 C C . ILE A 1 135 ? -18.016 -1.737 0.941 1.00 94.19 135 ILE A C 1
ATOM 1092 O O . ILE A 1 135 ? -18.488 -1.443 -0.153 1.00 94.19 135 ILE A O 1
ATOM 1096 N N . MET A 1 136 ? -17.858 -2.997 1.351 1.00 92.75 136 MET A N 1
ATOM 1097 C CA . MET A 1 136 ? -18.259 -4.167 0.570 1.00 92.75 136 MET A CA 1
ATOM 1098 C C . MET A 1 136 ? -19.782 -4.271 0.431 1.00 92.75 136 MET A C 1
ATOM 1100 O O . MET A 1 136 ? -20.264 -4.482 -0.677 1.00 92.75 136 MET A O 1
ATOM 1104 N N . ASP A 1 137 ? -20.537 -4.054 1.510 1.00 93.25 137 ASP A N 1
ATOM 1105 C CA . ASP A 1 137 ? -22.007 -4.097 1.509 1.00 93.25 137 ASP A CA 1
ATOM 1106 C C . ASP A 1 137 ? -22.616 -2.998 0.627 1.00 93.25 137 ASP A C 1
ATOM 1108 O O . ASP A 1 137 ? -23.647 -3.196 -0.013 1.00 93.25 137 ASP A O 1
ATOM 1112 N N . ASN A 1 138 ? -21.961 -1.835 0.569 1.00 89.44 138 ASN A N 1
ATOM 1113 C CA . ASN A 1 138 ? -22.355 -0.721 -0.293 1.00 89.44 138 ASN A CA 1
ATOM 1114 C C . ASN A 1 138 ? -21.662 -0.749 -1.662 1.00 89.44 138 ASN A C 1
ATOM 1116 O O . ASN A 1 138 ? -21.837 0.181 -2.458 1.00 89.44 138 ASN A O 1
ATOM 1120 N N . PHE A 1 13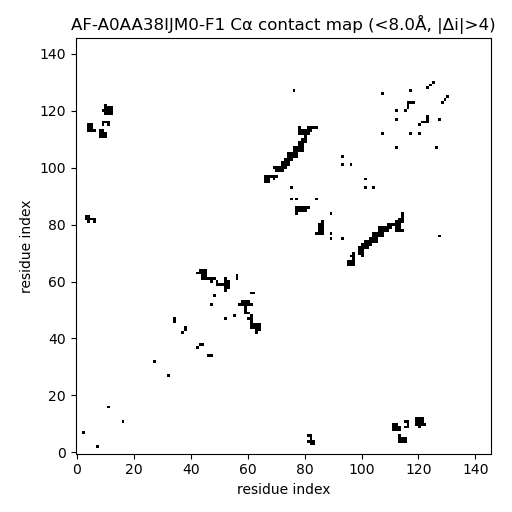9 ? -20.853 -1.774 -1.948 1.00 85.88 139 PHE A N 1
ATOM 1121 C CA . PHE A 1 139 ? -20.162 -1.863 -3.220 1.00 85.88 139 PHE A CA 1
ATOM 1122 C C . PHE A 1 139 ? -21.203 -2.104 -4.314 1.00 85.88 139 PHE A C 1
ATOM 1124 O O . PHE A 1 139 ? -21.953 -3.081 -4.249 1.00 85.88 139 PHE A O 1
ATOM 1131 N N . PRO A 1 140 ? -21.301 -1.226 -5.326 1.00 77.94 140 PRO A N 1
ATOM 1132 C CA . PRO A 1 140 ? -22.308 -1.392 -6.356 1.00 77.94 140 PRO A CA 1
ATOM 1133 C C . PRO A 1 140 ? -22.084 -2.734 -7.051 1.00 77.94 140 PRO A C 1
ATOM 1135 O O . PRO A 1 140 ? -20.954 -3.043 -7.428 1.00 77.94 140 PRO A O 1
ATOM 1138 N N . ASN A 1 141 ? -23.160 -3.504 -7.253 1.00 65.19 141 ASN A N 1
ATOM 1139 C CA . ASN A 1 141 ? -23.171 -4.744 -8.033 1.00 65.19 141 ASN A CA 1
ATOM 1140 C C . ASN A 1 141 ? -22.769 -4.458 -9.492 1.00 65.19 141 ASN A C 1
ATOM 1142 O O . ASN A 1 141 ? -23.595 -4.438 -10.399 1.00 65.19 141 ASN A O 1
ATOM 1146 N N . ARG A 1 142 ? -21.483 -4.212 -9.738 1.00 58.56 142 ARG A N 1
ATOM 1147 C CA . ARG A 1 142 ? -20.871 -4.161 -11.064 1.00 58.56 142 ARG A CA 1
ATOM 1148 C C . ARG A 1 142 ? -20.249 -5.517 -11.342 1.00 58.56 142 ARG A C 1
ATOM 1150 O O . ARG A 1 142 ? -19.055 -5.636 -11.591 1.00 58.56 142 ARG A O 1
ATOM 1157 N N . VAL A 1 143 ? -21.077 -6.556 -11.277 1.00 48.59 143 VAL A N 1
ATOM 1158 C CA . VAL A 1 143 ? -20.709 -7.863 -11.811 1.00 48.59 143 VAL A CA 1
ATOM 1159 C C . VAL A 1 143 ? -20.871 -7.782 -13.325 1.00 48.59 143 VAL A C 1
ATOM 1161 O O . VAL A 1 143 ? -21.885 -8.172 -13.890 1.00 48.59 143 VAL A O 1
ATOM 1164 N N . THR A 1 144 ? -19.869 -7.221 -13.990 1.00 44.50 144 THR A N 1
ATOM 1165 C CA . THR A 1 144 ? -19.612 -7.519 -15.397 1.00 44.50 144 THR A CA 1
ATOM 1166 C C . THR A 1 144 ? -18.305 -8.279 -15.439 1.00 44.50 144 THR A C 1
ATOM 1168 O O . THR A 1 144 ? -17.236 -7.678 -15.529 1.00 44.50 144 THR A O 1
ATOM 1171 N N . PHE A 1 145 ? -18.395 -9.604 -15.334 1.00 42.09 145 PHE A N 1
ATOM 1172 C CA . PHE A 1 145 ? -17.348 -10.456 -15.879 1.00 42.09 145 PHE A CA 1
ATOM 1173 C C . PHE A 1 145 ? -17.315 -10.165 -17.384 1.00 42.09 145 PHE A C 1
ATOM 1175 O O . PHE A 1 145 ? -18.312 -10.389 -18.074 1.00 42.09 145 PHE A O 1
ATOM 1182 N N . ARG A 1 146 ? -16.235 -9.544 -17.856 1.00 40.25 146 ARG A N 1
ATOM 1183 C CA . ARG A 1 146 ? -15.900 -9.525 -19.279 1.00 40.25 146 ARG A CA 1
ATOM 1184 C C . ARG A 1 146 ? -15.056 -10.744 -19.596 1.00 40.25 146 ARG A C 1
ATOM 1186 O O . ARG A 1 146 ? -14.231 -11.102 -18.727 1.00 40.25 146 ARG A O 1
#

Radius of gyration: 18.25 Å; Cα contacts (8 Å, |Δi|>4): 175; chains: 1; bounding box: 47×28×48 Å

Mean predicted aligned error: 5.56 Å

Foldseek 3Di:
DVCLFQPPFAQFDPVCVVVCVVPPPVDDDPQVVVQVVVVVVVAQFDRPPQCCCCVVPVDNGTGHDQLQPDQAADEEEDECQASSQHPVNSVVSLVSHDPNRNNYYDYPDPNRHYRCCCPRHPCVCVSPVVVVVVCVVPPPPPPDPD

Solvent-accessible surface area (backbone atoms only — not comparable to full-atom values): 8647 Å² total; per-residue (Å²): 116,67,59,50,35,38,49,98,42,64,40,54,53,77,84,49,48,66,58,49,59,75,57,48,81,83,74,84,53,69,68,57,56,56,40,49,66,50,37,78,74,74,46,69,44,52,73,77,60,55,92,46,16,38,80,77,69,74,31,77,62,53,58,67,64,68,52,68,71,47,72,62,72,40,71,46,79,45,27,73,47,15,68,70,55,39,55,69,56,55,52,48,55,58,67,54,39,27,79,82,11,59,66,46,77,46,78,40,80,48,80,47,36,20,54,52,20,74,81,55,16,75,54,24,53,76,74,44,50,55,49,51,50,52,50,58,75,66,47,75,90,75,84,69,88,124

Nearest PDB structures (foldseek):
  6v7n-assembly2_B  TM=9.265E-01  e=4.417E-06  Homo sapiens
  5jkj-assembly1_B  TM=7.594E-01  e=1.485E-01  uncultured bacterium
  5jkf-assembly1_B  TM=4.614E-01  e=5.590E-02  uncultured bacterium
  5lcn-assembly2_D  TM=5.332E-01  e=2.196E-01  Pyrococcus furiosus DSM 3638
  6avy-assembly1_A  TM=6.757E-01  e=2.786E+00  Zea mays

Sequence (146 aa):
MINMFLGPFTQIAPETIPVLFNQLPGGTSLKTLTYLSEAVRGNFRKFDYGGRNLFMYGNSTPPEYNISRIEVPVFIFYASHDWATSKPDAMNLYKELPPAAKFGIQEISNLRFNHFDFLFGRNAKTLVYDKIIQIMDNFPNRVTFR

InterPro domains:
  IPR029058 Alpha/Beta hydrolase fold [G3DSA:3.40.50.1820] (1-139)
  IPR029058 Alpha/Beta hydrolase fold [SSF53474] (32-137)

Organism: NCBI:txid2755281